Protein AF-A0A1H8J237-F1 (afdb_monomer)

Mean predicted aligned error: 4.57 Å

Radius of gyration: 13.97 Å; Cα contacts (8 Å, |Δi|>4): 214; chains: 1; bounding box: 33×31×38 Å

Sequence (98 aa):
MNMPFEGMGTTGYDNAKKIFVSSWVDNMGTGMMYMEGKWDEASKAVHFTGKMLDPTTGKDCDVKEIYKWVDDNTQQMEMYTVVNGKEVKNMEITFTRK

Nearest PDB structures (foldseek):
  7sfp-assembly1_A  TM=7.848E-01  e=1.586E-03  Streptomyces ossamyceticus
  1ldq-assembly1_A-2  TM=4.842E-01  e=1.627E+00  Gallus gallus
  7ezz-assembly1_B  TM=4.677E-01  e=2.875E+00  Salmonella enterica subsp. enterica serovar Typhi
  1ilz-assembly1_A  TM=4.884E-01  e=6.578E+00  Escherichia coli
  1qd5-assembly1_A  TM=4.380E-01  e=4.580E+00  Escherichia coli

Secondary structure (DSSP, 8-state):
--PPP-EEEEEEEETTTTEEEEEEEESSSSS-EEEEEEEETTTTEEEEEEEEEETTTTEEEEEEEEEEEEETTEEEEEEEEEETTEEEEEEEEEEE--

pLDDT: mean 89.45, std 7.57, range [49.91, 97.31]

Structure (mmCIF, N/CA/C/O backbone):
data_AF-A0A1H8J237-F1
#
_entry.id   AF-A0A1H8J237-F1
#
loop_
_atom_site.group_PDB
_atom_site.id
_atom_site.type_symbol
_atom_site.label_atom_id
_atom_site.label_alt_id
_atom_site.label_comp_id
_atom_site.label_asym_id
_atom_site.label_entity_id
_atom_site.label_seq_id
_atom_site.pdbx_PDB_ins_code
_atom_site.Cartn_x
_atom_site.Cartn_y
_atom_site.Cartn_z
_atom_site.occupancy
_atom_site.B_iso_or_equiv
_atom_site.auth_seq_id
_atom_site.auth_comp_id
_atom_site.auth_asym_id
_atom_site.auth_atom_id
_atom_site.pdbx_PDB_model_num
ATOM 1 N N . MET A 1 1 ? 9.154 12.777 22.957 1.00 49.91 1 MET A N 1
ATOM 2 C CA . MET A 1 1 ? 9.058 12.295 21.562 1.00 49.91 1 MET A CA 1
ATOM 3 C C . MET A 1 1 ? 10.426 11.789 21.110 1.00 49.91 1 MET A C 1
ATOM 5 O O . MET A 1 1 ? 11.102 12.465 20.357 1.00 49.91 1 MET A O 1
ATOM 9 N N . ASN A 1 2 ? 10.858 10.637 21.632 1.00 64.12 2 ASN A N 1
ATOM 10 C CA . ASN A 1 2 ? 12.153 10.012 21.310 1.00 64.12 2 ASN A CA 1
ATOM 11 C C . ASN A 1 2 ? 11.967 8.525 20.954 1.00 64.12 2 ASN A C 1
ATOM 13 O O . ASN A 1 2 ? 12.845 7.707 21.206 1.00 64.12 2 ASN A O 1
ATOM 17 N N . MET A 1 3 ? 10.769 8.172 20.476 1.00 75.69 3 MET A N 1
ATOM 18 C CA . MET A 1 3 ? 10.459 6.816 20.044 1.00 75.69 3 MET A CA 1
ATOM 19 C C . MET A 1 3 ? 10.787 6.732 18.550 1.00 75.69 3 MET A C 1
ATOM 21 O O . MET A 1 3 ? 10.255 7.548 17.793 1.00 75.69 3 MET A O 1
ATOM 25 N N . PRO A 1 4 ? 11.687 5.832 18.128 1.00 84.81 4 PRO A N 1
ATOM 26 C CA . PRO A 1 4 ? 11.930 5.604 16.712 1.00 84.81 4 PRO A CA 1
ATOM 27 C C . PRO A 1 4 ? 10.646 5.095 16.057 1.00 84.81 4 PRO A C 1
ATOM 29 O O . PRO A 1 4 ? 9.908 4.317 16.659 1.00 84.81 4 PRO A O 1
ATOM 32 N N . PHE A 1 5 ? 10.376 5.548 14.837 1.00 82.62 5 PHE A N 1
ATOM 33 C CA . PHE A 1 5 ? 9.289 4.994 14.044 1.00 82.62 5 PHE A CA 1
ATOM 34 C C . PHE A 1 5 ? 9.656 3.571 13.617 1.00 82.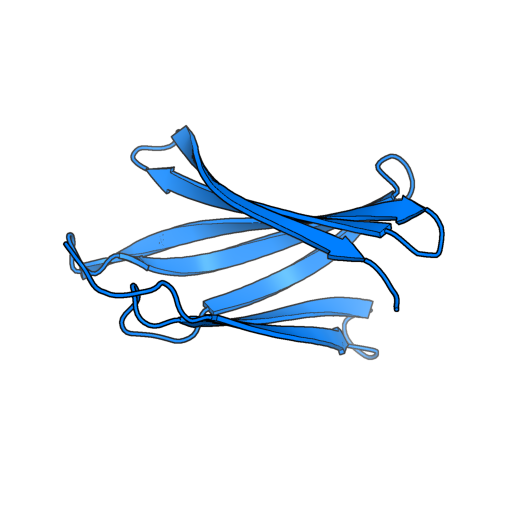62 5 PHE A C 1
ATOM 36 O O . PHE A 1 5 ? 10.717 3.359 13.028 1.00 82.62 5 PHE A O 1
ATOM 43 N N . GLU A 1 6 ? 8.776 2.616 13.894 1.00 86.06 6 GLU A N 1
ATOM 44 C CA . GLU A 1 6 ? 8.897 1.244 13.412 1.00 86.06 6 GLU A CA 1
ATOM 45 C C . GLU A 1 6 ? 7.600 0.853 12.723 1.00 86.06 6 GLU A C 1
ATOM 47 O O . GLU A 1 6 ? 6.523 0.979 13.302 1.00 86.06 6 GLU A O 1
ATOM 52 N N . GLY A 1 7 ? 7.720 0.370 11.489 1.00 86.19 7 GLY A N 1
ATOM 53 C CA . GLY A 1 7 ? 6.595 -0.076 10.688 1.00 86.19 7 GLY A CA 1
ATOM 54 C C . GLY A 1 7 ? 6.977 -1.255 9.805 1.00 86.19 7 GLY A C 1
ATOM 55 O O . GLY A 1 7 ? 8.122 -1.375 9.364 1.00 86.19 7 GLY A O 1
ATOM 56 N N . MET A 1 8 ? 6.012 -2.131 9.556 1.00 88.06 8 MET A N 1
ATOM 57 C CA . MET A 1 8 ? 6.134 -3.262 8.649 1.00 88.06 8 MET A CA 1
ATOM 58 C C . MET A 1 8 ? 4.936 -3.285 7.708 1.00 88.06 8 MET A C 1
ATOM 60 O O . MET A 1 8 ? 3.786 -3.343 8.144 1.00 88.06 8 MET A O 1
ATOM 64 N N . GLY A 1 9 ? 5.238 -3.273 6.412 1.00 88.62 9 GLY A N 1
ATOM 65 C CA . GLY A 1 9 ? 4.268 -3.422 5.340 1.00 88.62 9 GLY A CA 1
ATOM 66 C C . GLY A 1 9 ? 4.381 -4.785 4.667 1.00 88.62 9 GLY A C 1
ATOM 67 O O . GLY A 1 9 ? 5.464 -5.364 4.581 1.00 88.62 9 GLY A O 1
ATOM 68 N N . THR A 1 10 ? 3.271 -5.307 4.159 1.00 91.56 10 THR A N 1
ATOM 69 C CA . THR A 1 10 ? 3.266 -6.426 3.210 1.00 91.56 10 THR A CA 1
ATOM 70 C C . THR A 1 10 ? 2.299 -6.110 2.088 1.00 91.56 10 THR A C 1
ATOM 72 O O . THR A 1 10 ? 1.151 -5.755 2.337 1.00 91.56 10 THR A O 1
ATOM 75 N N . THR A 1 11 ? 2.760 -6.277 0.854 1.00 93.19 11 THR A N 1
ATOM 76 C CA . THR A 1 11 ? 1.942 -6.105 -0.344 1.00 93.19 11 THR A CA 1
ATOM 77 C C . THR A 1 11 ? 1.730 -7.458 -1.009 1.00 93.19 11 THR A C 1
ATOM 79 O O . THR A 1 11 ? 2.642 -8.282 -1.081 1.00 93.19 11 THR A O 1
ATOM 82 N N . GLY A 1 12 ? 0.524 -7.691 -1.511 1.00 94.75 12 GLY A N 1
ATOM 83 C CA . GLY A 1 12 ? 0.154 -8.901 -2.232 1.00 94.75 12 GLY A CA 1
ATOM 84 C C . GLY A 1 12 ? -0.760 -8.601 -3.412 1.00 94.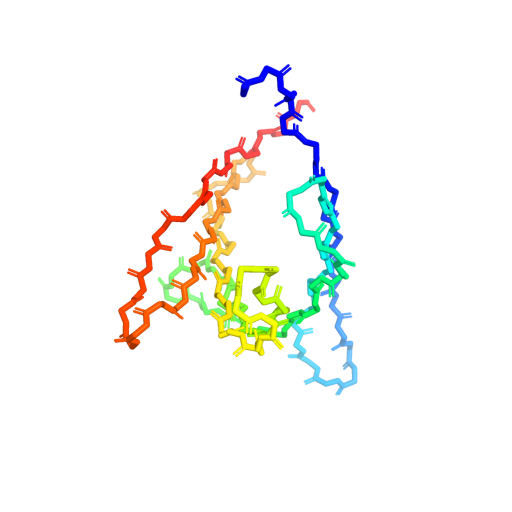75 12 GLY A C 1
ATOM 85 O O . GLY A 1 12 ? -1.267 -7.490 -3.567 1.00 94.75 12 GLY A O 1
ATOM 86 N N . TYR A 1 13 ? -0.983 -9.617 -4.240 1.00 97.00 13 TYR A N 1
ATOM 87 C CA . TYR A 1 13 ? -1.952 -9.568 -5.329 1.00 97.00 13 TYR A CA 1
ATOM 88 C C 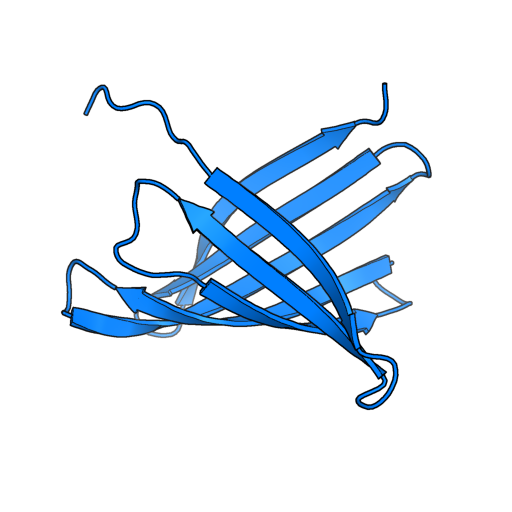. TYR A 1 13 ? -3.031 -10.628 -5.107 1.00 97.00 13 TYR A C 1
ATOM 90 O O . TYR A 1 13 ? -2.739 -11.824 -5.038 1.00 97.00 13 TYR A O 1
ATOM 98 N N . ASP A 1 14 ? -4.281 -10.189 -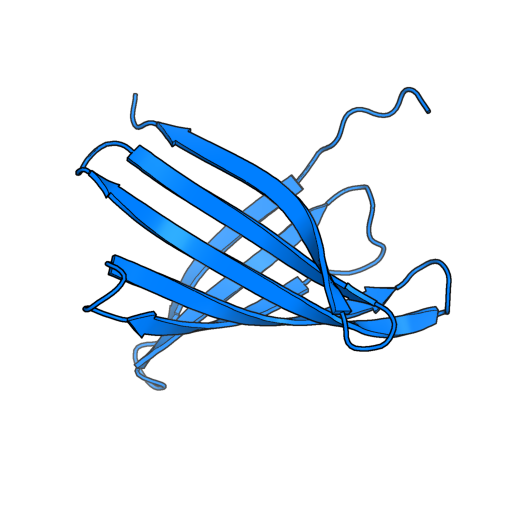4.987 1.00 96.88 14 ASP A N 1
ATOM 99 C CA . ASP A 1 14 ? -5.439 -11.072 -4.926 1.00 96.88 14 ASP A CA 1
ATOM 100 C C . ASP A 1 14 ? -5.834 -11.465 -6.354 1.00 96.88 14 ASP A C 1
ATOM 102 O O . ASP A 1 14 ? -6.420 -10.679 -7.102 1.00 96.88 14 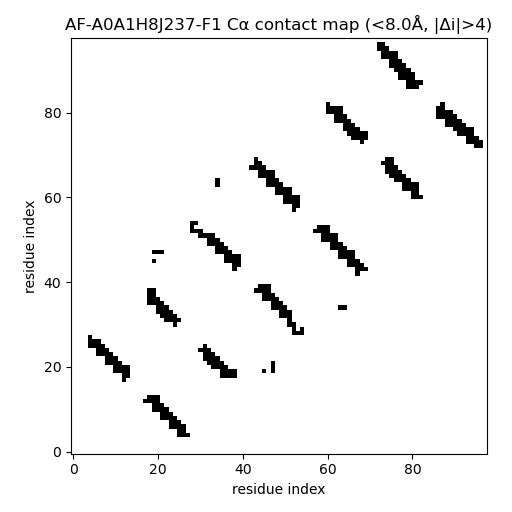ASP A O 1
ATOM 106 N N . ASN A 1 15 ? -5.522 -12.706 -6.732 1.00 96.69 15 ASN A N 1
ATOM 107 C CA . ASN A 1 15 ? -5.813 -13.238 -8.065 1.00 96.69 15 ASN A CA 1
ATOM 108 C C . ASN A 1 15 ? -7.316 -13.352 -8.369 1.00 96.69 15 ASN A C 1
ATOM 110 O O . ASN A 1 15 ? -7.708 -13.267 -9.534 1.00 96.69 15 ASN A O 1
ATOM 114 N N . ALA A 1 16 ? -8.162 -13.555 -7.354 1.00 97.31 16 ALA A N 1
ATOM 115 C CA . ALA A 1 16 ? -9.601 -13.711 -7.541 1.00 97.31 16 ALA A CA 1
ATOM 116 C C . ALA A 1 16 ? -10.271 -12.351 -7.763 1.00 97.31 16 ALA A C 1
ATOM 118 O O . ALA A 1 16 ? -11.065 -12.189 -8.692 1.00 97.31 16 ALA A O 1
ATOM 119 N N . LYS A 1 17 ? -9.911 -11.356 -6.946 1.00 95.75 17 LYS A N 1
ATOM 120 C CA . LYS A 1 17 ? -10.418 -9.982 -7.070 1.00 95.75 17 LYS A CA 1
ATOM 121 C C . LYS A 1 17 ? -9.690 -9.161 -8.140 1.00 95.75 17 LYS A C 1
ATOM 123 O O . LYS A 1 17 ? -10.220 -8.143 -8.580 1.00 95.75 17 LYS A O 1
ATOM 128 N N . LYS A 1 18 ? -8.506 -9.601 -8.575 1.00 96.12 18 LYS A N 1
ATOM 129 C CA . LYS A 1 18 ? -7.603 -8.897 -9.502 1.00 96.12 18 LYS A CA 1
ATOM 130 C C . LYS A 1 18 ? -7.208 -7.506 -9.003 1.00 96.12 18 LYS A C 1
ATOM 132 O O . LYS A 1 18 ? -7.204 -6.536 -9.763 1.00 96.12 18 LYS A O 1
ATOM 137 N N . ILE A 1 19 ? -6.895 -7.415 -7.716 1.00 97.19 19 ILE A N 1
ATOM 138 C CA . ILE A 1 19 ? -6.485 -6.181 -7.040 1.00 97.19 19 ILE A CA 1
ATOM 139 C C . ILE A 1 19 ? -5.208 -6.424 -6.246 1.00 97.19 19 ILE A C 1
ATOM 141 O O . ILE A 1 19 ? -4.887 -7.555 -5.883 1.00 97.19 19 ILE A O 1
ATOM 145 N N . PHE A 1 20 ? -4.502 -5.346 -5.950 1.00 97.19 20 PHE A N 1
ATOM 146 C CA . PHE A 1 20 ? -3.438 -5.360 -4.965 1.00 97.19 20 PHE A CA 1
ATOM 147 C C . PHE A 1 20 ? -4.032 -5.174 -3.573 1.00 97.19 20 PHE A C 1
ATOM 149 O O . PHE A 1 20 ? -4.999 -4.432 -3.388 1.00 97.19 20 PHE A O 1
ATOM 156 N N . VAL A 1 21 ? -3.413 -5.826 -2.599 1.00 96.88 21 VAL A N 1
ATOM 157 C CA . VAL A 1 21 ? -3.707 -5.682 -1.173 1.00 96.88 21 VAL A CA 1
ATOM 158 C C . VAL A 1 21 ? -2.442 -5.230 -0.453 1.00 96.88 21 VAL A C 1
ATOM 160 O O . VAL A 1 21 ? -1.346 -5.670 -0.801 1.00 96.88 21 VAL A O 1
ATOM 163 N N . SER A 1 22 ? -2.586 -4.353 0.532 1.00 94.56 22 SER A N 1
ATOM 164 C CA . SER A 1 22 ? -1.497 -3.879 1.386 1.00 94.56 22 SER A CA 1
ATOM 165 C C . SER A 1 22 ? -1.932 -3.982 2.843 1.00 94.56 22 SER A C 1
ATOM 167 O O . SER A 1 22 ? -3.057 -3.614 3.189 1.00 94.56 22 SER A O 1
ATOM 169 N N . SER A 1 23 ? -1.064 -4.521 3.693 1.00 93.12 23 SER A N 1
ATOM 170 C CA . SER A 1 23 ? -1.232 -4.506 5.145 1.00 93.12 23 SER A CA 1
ATOM 171 C C . SER A 1 23 ? -0.085 -3.748 5.785 1.00 93.12 23 SER A C 1
ATOM 173 O O . SER A 1 23 ? 1.064 -3.978 5.409 1.00 93.12 23 SER A O 1
ATOM 175 N N . TRP A 1 24 ? -0.378 -2.929 6.788 1.00 89.81 24 TRP A N 1
ATOM 176 C CA . TRP A 1 24 ? 0.627 -2.157 7.508 1.00 89.81 24 TRP A CA 1
ATOM 177 C C . TRP A 1 24 ? 0.401 -2.208 9.018 1.00 89.81 24 TRP A C 1
ATOM 179 O O . TRP A 1 24 ? -0.731 -2.096 9.493 1.00 89.81 24 TRP A O 1
ATOM 189 N N . VAL A 1 25 ? 1.484 -2.371 9.773 1.00 89.31 25 VAL A N 1
ATOM 190 C CA . VAL A 1 25 ? 1.507 -2.315 11.239 1.00 89.31 25 VAL A CA 1
ATOM 191 C C . VAL A 1 25 ? 2.659 -1.416 11.661 1.00 89.31 25 VAL A C 1
ATOM 193 O O . VAL A 1 25 ? 3.779 -1.625 11.201 1.00 89.31 25 VAL A O 1
ATOM 196 N N . ASP A 1 26 ? 2.408 -0.459 12.551 1.00 87.31 26 ASP A N 1
ATOM 197 C CA . ASP A 1 26 ? 3.437 0.417 13.112 1.00 87.31 26 ASP A CA 1
ATOM 198 C C . ASP A 1 26 ? 3.205 0.729 14.594 1.00 87.31 26 ASP A C 1
ATOM 200 O O . ASP A 1 26 ? 2.169 0.391 15.169 1.00 87.31 26 ASP A O 1
ATOM 204 N N . ASN A 1 27 ? 4.200 1.357 15.219 1.00 85.25 27 ASN A N 1
ATOM 205 C CA . ASN A 1 27 ? 4.185 1.735 16.632 1.00 85.25 27 ASN A CA 1
ATOM 206 C C . ASN A 1 27 ? 3.561 3.116 16.928 1.00 85.25 27 ASN A C 1
ATOM 208 O O . ASN A 1 27 ? 3.632 3.582 18.067 1.00 85.25 27 ASN A O 1
ATOM 212 N N . MET A 1 28 ? 2.954 3.768 15.933 1.00 80.44 28 MET A N 1
ATOM 213 C CA . MET A 1 28 ? 2.241 5.045 16.064 1.00 80.44 28 MET A CA 1
ATOM 214 C C . MET A 1 28 ? 0.714 4.866 16.008 1.00 80.44 28 MET A C 1
ATOM 216 O O . MET A 1 28 ? -0.024 5.728 16.489 1.00 80.44 28 MET A O 1
ATOM 220 N N . GLY A 1 29 ? 0.237 3.751 15.449 1.00 75.00 29 GLY A N 1
ATOM 221 C CA . GLY A 1 29 ? -1.154 3.311 15.456 1.00 75.00 29 GLY A CA 1
ATOM 222 C C . GLY A 1 29 ? -1.481 2.309 16.569 1.00 75.00 29 GLY A C 1
ATOM 223 O O . GLY A 1 29 ? -0.620 1.818 17.294 1.00 75.00 29 GLY A O 1
ATOM 224 N N . THR A 1 30 ? -2.770 1.991 16.704 1.00 78.00 30 THR A N 1
ATOM 225 C CA . THR A 1 30 ? -3.273 0.967 17.648 1.00 78.00 30 THR A CA 1
ATOM 226 C C . THR A 1 30 ? -3.828 -0.277 16.950 1.00 78.00 30 THR A C 1
ATOM 228 O O . THR A 1 30 ? -4.211 -1.238 17.615 1.00 78.00 30 THR A O 1
ATOM 231 N N . GLY A 1 31 ? -3.865 -0.281 15.615 1.00 82.38 31 GLY A N 1
ATOM 232 C CA . GLY A 1 31 ? -4.418 -1.360 14.803 1.00 82.38 31 GLY A CA 1
ATOM 233 C C . GLY A 1 31 ? -3.609 -1.608 13.534 1.00 82.38 31 GLY A C 1
ATOM 234 O O . GLY A 1 31 ? -2.682 -0.869 13.214 1.00 82.38 31 GLY A O 1
ATOM 235 N N . MET A 1 32 ? -3.981 -2.664 12.813 1.00 87.81 32 MET A N 1
ATOM 236 C CA . MET A 1 32 ? -3.431 -2.975 11.496 1.00 87.81 32 MET A CA 1
ATOM 237 C C . MET A 1 32 ? -4.223 -2.232 10.423 1.00 87.81 32 MET A C 1
ATOM 239 O O . MET A 1 32 ? -5.454 -2.288 10.412 1.00 87.81 32 MET A O 1
ATOM 243 N N . MET A 1 33 ? -3.524 -1.578 9.502 1.00 89.56 33 MET A N 1
ATOM 244 C CA . MET A 1 33 ? -4.145 -1.025 8.305 1.00 89.56 33 MET A CA 1
ATOM 245 C C . MET A 1 33 ? -4.256 -2.116 7.250 1.00 89.56 33 MET A C 1
ATOM 247 O O . MET A 1 33 ? -3.296 -2.844 7.003 1.00 89.56 33 MET A O 1
ATOM 251 N N . TYR A 1 34 ? -5.421 -2.205 6.620 1.00 93.50 34 TYR A N 1
ATOM 252 C CA . TYR A 1 34 ? -5.649 -3.025 5.439 1.00 93.50 34 TYR A CA 1
ATOM 253 C C . TYR A 1 34 ? -6.161 -2.125 4.324 1.00 93.50 34 TYR A C 1
ATOM 255 O O . TYR A 1 34 ? -7.092 -1.337 4.523 1.00 93.50 34 TYR A O 1
ATOM 263 N N . MET A 1 35 ? -5.539 -2.232 3.160 1.00 95.06 35 MET A N 1
ATOM 264 C CA . MET A 1 35 ? -5.837 -1.394 2.015 1.00 95.06 35 MET A CA 1
ATOM 265 C C . MET A 1 35 ? -5.927 -2.231 0.747 1.00 95.06 35 MET A C 1
ATOM 267 O O . MET A 1 35 ? -5.215 -3.219 0.567 1.00 95.06 35 MET A O 1
ATOM 271 N N . GLU A 1 36 ? -6.793 -1.794 -0.157 1.00 97.31 36 GLU A N 1
ATOM 272 C CA . GLU A 1 36 ? -6.994 -2.404 -1.465 1.00 97.31 36 GLU A CA 1
ATOM 273 C C . GLU A 1 36 ? -6.766 -1.354 -2.550 1.00 97.31 36 GLU A C 1
ATOM 275 O O . GLU A 1 36 ? -7.115 -0.183 -2.382 1.00 97.31 36 GLU A O 1
ATOM 280 N N . GLY A 1 37 ? -6.168 -1.766 -3.665 1.00 96.81 37 GLY A N 1
ATOM 281 C CA . GLY A 1 37 ? -5.811 -0.861 -4.748 1.00 96.81 37 GLY A CA 1
ATOM 282 C C . GLY A 1 37 ? -5.730 -1.549 -6.101 1.00 96.81 37 GLY A C 1
ATOM 283 O O . GLY A 1 37 ? -5.642 -2.774 -6.212 1.00 96.81 37 GLY A O 1
ATOM 284 N N . LYS A 1 38 ? -5.762 -0.750 -7.165 1.00 95.75 38 LYS A N 1
ATOM 285 C CA . LYS A 1 38 ? -5.567 -1.219 -8.541 1.00 95.75 38 LYS A CA 1
ATOM 286 C C . LYS A 1 38 ? -4.322 -0.583 -9.135 1.00 95.75 38 LYS A C 1
ATOM 288 O O . LYS A 1 38 ? -3.981 0.547 -8.794 1.00 95.75 38 LYS A O 1
ATOM 293 N N . TRP A 1 39 ? -3.681 -1.327 -10.032 1.00 95.44 39 TRP A N 1
ATOM 294 C CA . TRP A 1 39 ? -2.614 -0.794 -10.866 1.00 95.44 39 TRP A CA 1
ATOM 295 C C . TRP A 1 39 ? -3.169 0.265 -11.816 1.00 95.44 39 TRP A C 1
ATOM 297 O O . TRP A 1 39 ? -4.160 0.025 -12.510 1.00 95.44 39 TRP A O 1
ATOM 307 N N . ASP A 1 40 ? -2.508 1.413 -11.844 1.00 95.88 40 ASP A N 1
ATOM 308 C CA . ASP A 1 40 ? -2.706 2.476 -12.812 1.00 95.88 40 ASP A CA 1
ATOM 309 C C . ASP A 1 40 ? -1.465 2.581 -13.705 1.00 95.88 40 ASP A C 1
ATOM 311 O O . ASP A 1 40 ? -0.395 3.028 -13.286 1.00 95.88 40 ASP A O 1
ATOM 315 N N . GLU A 1 41 ? -1.636 2.180 -14.964 1.00 94.50 41 GLU A N 1
ATOM 316 C CA . GLU A 1 41 ? -0.580 2.193 -15.976 1.00 94.50 41 GLU A CA 1
ATOM 317 C C . GLU A 1 41 ? -0.074 3.613 -16.266 1.00 94.50 41 GLU A C 1
ATOM 319 O O . GLU A 1 41 ? 1.116 3.805 -16.515 1.00 94.50 41 GLU A O 1
ATOM 324 N N . ALA A 1 42 ? -0.947 4.626 -16.203 1.00 94.69 42 ALA A N 1
ATOM 325 C CA . ALA A 1 42 ? -0.585 5.998 -16.552 1.00 94.69 42 ALA A CA 1
ATOM 326 C C . ALA A 1 42 ? 0.386 6.608 -15.535 1.00 94.69 42 ALA A C 1
ATOM 328 O O . ALA A 1 42 ? 1.317 7.324 -15.909 1.00 94.69 42 ALA A O 1
ATOM 329 N N . SER A 1 43 ? 0.182 6.310 -14.250 1.00 93.56 43 SER A N 1
ATOM 330 C CA . SER A 1 43 ? 1.049 6.772 -13.164 1.00 93.56 43 SER A CA 1
ATOM 331 C C . SER A 1 43 ? 2.134 5.767 -12.764 1.00 93.56 43 SER A C 1
ATOM 333 O O . SER A 1 43 ? 3.003 6.119 -11.962 1.00 93.56 43 SER A O 1
ATOM 335 N N . LYS A 1 44 ? 2.118 4.553 -13.341 1.00 95.56 44 LYS A N 1
ATOM 336 C CA . LYS A 1 44 ? 2.959 3.408 -12.947 1.00 95.56 44 LYS A CA 1
ATOM 337 C C . LYS A 1 44 ? 2.934 3.188 -11.435 1.00 95.56 44 LYS A C 1
ATOM 339 O O . LYS A 1 44 ? 3.975 3.072 -10.778 1.00 95.56 44 LYS A O 1
ATOM 344 N N . ALA A 1 45 ? 1.728 3.210 -10.883 1.00 96.50 45 ALA A N 1
ATOM 345 C CA . ALA A 1 45 ? 1.513 3.161 -9.452 1.00 96.50 45 ALA A CA 1
ATOM 346 C C . ALA A 1 45 ? 0.298 2.312 -9.088 1.00 96.50 45 ALA A C 1
ATOM 348 O O . ALA A 1 45 ? -0.624 2.121 -9.880 1.00 96.50 45 ALA A O 1
ATOM 349 N N . VAL A 1 46 ? 0.283 1.834 -7.851 1.00 96.88 46 VAL A N 1
ATOM 350 C CA . VAL A 1 46 ? -0.913 1.304 -7.209 1.00 96.88 46 VAL A CA 1
ATOM 351 C C . VAL A 1 46 ? -1.430 2.357 -6.243 1.00 96.88 46 VAL A C 1
ATOM 353 O O . VAL A 1 46 ? -0.698 2.825 -5.372 1.00 96.88 46 VAL A O 1
ATOM 356 N N . HIS A 1 47 ? -2.703 2.708 -6.402 1.00 95.50 47 HIS A N 1
ATOM 357 C CA . HIS A 1 47 ? -3.410 3.611 -5.497 1.00 95.50 47 HIS A CA 1
ATOM 358 C C . HIS A 1 47 ? -4.237 2.767 -4.539 1.00 95.50 47 HIS A C 1
ATOM 360 O O . HIS A 1 47 ? -5.283 2.229 -4.911 1.00 95.50 47 HIS A O 1
ATOM 366 N N . PHE A 1 48 ? -3.729 2.608 -3.328 1.00 95.75 48 PHE A N 1
ATOM 367 C CA . PHE A 1 48 ? -4.381 1.905 -2.241 1.00 95.75 48 PHE A CA 1
ATOM 368 C C . PHE A 1 48 ? -5.299 2.848 -1.471 1.00 95.75 48 PHE A C 1
ATOM 370 O O . PHE A 1 48 ? -4.954 3.997 -1.193 1.00 95.75 48 PHE A O 1
ATOM 377 N N . THR A 1 49 ? -6.458 2.332 -1.084 1.00 95.06 49 THR A N 1
ATOM 378 C CA . THR A 1 49 ? -7.388 3.000 -0.172 1.00 95.06 49 THR A CA 1
ATOM 379 C C . THR A 1 49 ? -7.782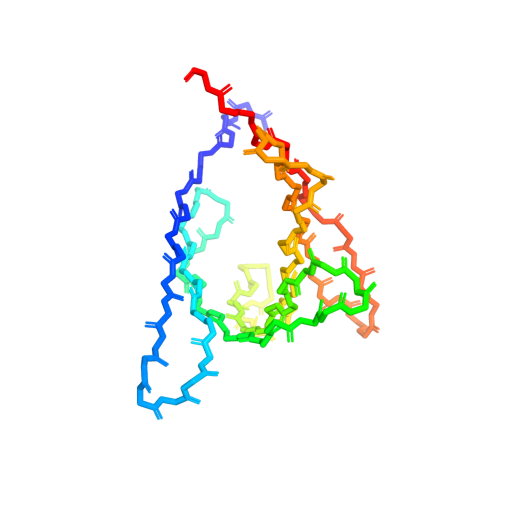 2.046 0.941 1.00 95.06 49 THR A C 1
ATOM 381 O O . THR A 1 49 ? -7.991 0.854 0.699 1.00 95.06 49 THR A O 1
ATOM 384 N N . GLY A 1 50 ? -7.911 2.567 2.152 1.00 92.12 50 GLY A N 1
ATOM 385 C CA . GLY A 1 50 ? -8.387 1.811 3.299 1.00 92.12 50 GLY A CA 1
ATOM 386 C C . GLY A 1 50 ? -8.861 2.727 4.414 1.00 92.12 50 GLY A C 1
ATOM 387 O O . GLY A 1 5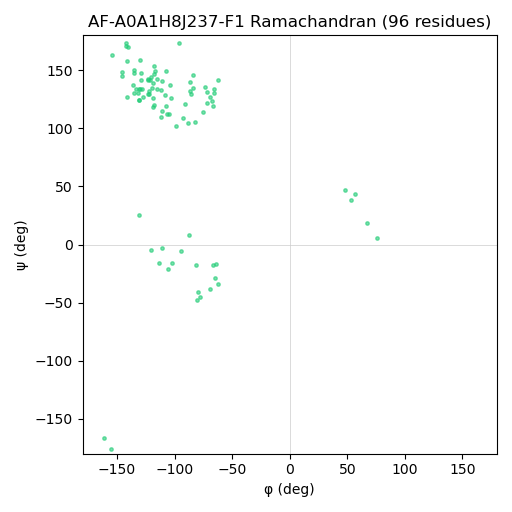0 ? -9.052 3.930 4.225 1.00 92.12 50 GLY A O 1
ATOM 388 N N . LYS A 1 51 ? -9.047 2.140 5.591 1.00 89.62 51 LYS A N 1
ATOM 389 C CA . LYS A 1 51 ? -9.404 2.860 6.812 1.00 89.62 51 LYS A CA 1
ATOM 390 C C . LYS A 1 51 ? -8.453 2.469 7.928 1.00 89.62 51 LYS A C 1
ATOM 392 O O . LYS A 1 51 ? -8.010 1.323 7.991 1.00 89.62 51 LYS A O 1
ATOM 397 N N . MET A 1 52 ? -8.183 3.412 8.818 1.00 86.00 52 MET A N 1
ATOM 398 C CA . MET A 1 52 ? -7.493 3.149 10.075 1.00 86.00 52 MET A CA 1
ATOM 399 C C . MET A 1 52 ? -8.190 3.877 11.218 1.00 86.00 52 MET A C 1
ATOM 401 O O . MET A 1 52 ? -8.761 4.950 11.022 1.00 86.00 52 MET A O 1
ATOM 405 N N . LEU A 1 53 ? -8.112 3.317 12.420 1.00 84.19 53 LEU A N 1
ATOM 406 C CA . LEU A 1 53 ? -8.584 3.992 13.620 1.00 84.19 53 LEU A CA 1
ATOM 407 C C . LEU A 1 53 ? -7.627 5.142 13.964 1.00 84.19 53 LEU A C 1
ATOM 409 O O . LEU A 1 53 ? -6.445 4.904 14.207 1.00 84.19 53 LEU A O 1
ATOM 413 N N . ASP A 1 54 ? -8.130 6.373 14.028 1.00 80.25 54 ASP A N 1
ATOM 414 C CA . ASP A 1 54 ? -7.376 7.498 14.578 1.00 80.25 54 ASP A CA 1
ATOM 415 C C . ASP A 1 54 ? -7.343 7.377 16.114 1.00 80.25 54 ASP A C 1
ATOM 417 O O . ASP A 1 54 ? -8.391 7.504 16.760 1.00 80.25 54 ASP A O 1
ATOM 421 N N . PRO A 1 55 ? -6.167 7.162 16.732 1.00 75.94 55 PRO A N 1
ATOM 422 C CA . PRO A 1 55 ? -6.060 6.992 18.180 1.00 75.94 55 PRO A CA 1
ATOM 423 C C . PRO A 1 55 ? -6.415 8.264 18.966 1.00 75.94 55 PRO A C 1
ATOM 425 O O . PRO A 1 55 ? -6.706 8.181 20.157 1.00 75.94 55 PRO A O 1
ATOM 428 N N . THR A 1 56 ? -6.415 9.436 18.323 1.00 79.56 56 THR A N 1
ATOM 429 C CA . THR A 1 56 ? -6.739 10.720 18.961 1.00 79.56 56 THR A CA 1
ATOM 430 C C . THR A 1 56 ? -8.245 10.910 19.101 1.00 79.56 56 THR A C 1
ATOM 432 O O . THR A 1 56 ? -8.721 11.411 20.120 1.00 79.56 56 THR A O 1
ATOM 435 N N . THR A 1 57 ? -9.005 10.534 18.070 1.00 82.94 57 THR A N 1
ATOM 436 C CA . THR A 1 57 ? -10.461 10.734 18.021 1.00 82.94 57 THR A CA 1
ATOM 437 C C . THR A 1 57 ? -11.260 9.466 18.312 1.00 82.94 57 THR A C 1
ATOM 439 O O . THR A 1 57 ? -12.458 9.560 18.590 1.00 82.94 57 THR A O 1
ATOM 442 N N . GLY A 1 58 ? -10.626 8.292 18.253 1.00 83.81 58 GLY A N 1
ATOM 443 C CA . GLY A 1 58 ? -11.274 6.988 18.393 1.00 83.81 58 GLY A CA 1
ATOM 444 C C . GLY A 1 58 ? -12.223 6.651 17.241 1.00 83.81 58 GLY A C 1
ATOM 445 O O . GLY A 1 58 ? -13.109 5.816 17.410 1.00 83.81 58 GLY A O 1
ATOM 446 N N . LYS A 1 59 ? -12.091 7.327 16.094 1.00 84.88 59 LYS A N 1
ATOM 447 C CA . LYS A 1 59 ? -12.928 7.131 14.904 1.00 84.88 59 LYS A CA 1
ATOM 448 C C . LYS A 1 59 ? -12.084 6.655 13.734 1.00 84.88 59 LYS A C 1
ATOM 450 O O . LYS A 1 59 ? -10.905 6.982 13.642 1.00 84.88 59 LYS A O 1
ATOM 455 N N . ASP A 1 60 ? -12.715 5.938 12.815 1.00 86.06 60 ASP A N 1
ATOM 456 C CA . ASP A 1 60 ? -12.069 5.573 11.562 1.00 86.06 60 ASP A CA 1
ATOM 457 C C . ASP A 1 60 ? -11.802 6.823 10.717 1.00 86.06 60 ASP A C 1
ATOM 459 O O . ASP A 1 60 ? -12.681 7.669 10.524 1.00 86.06 60 ASP A O 1
ATOM 463 N N . CYS A 1 61 ? -10.593 6.905 10.178 1.00 87.06 61 CYS A N 1
ATOM 464 C CA . CYS A 1 61 ? -10.185 7.877 9.180 1.00 87.06 61 CYS A CA 1
ATOM 465 C C . CYS A 1 61 ? -9.786 7.155 7.890 1.00 87.06 61 CYS A C 1
ATOM 467 O O . CYS A 1 61 ? -9.294 6.022 7.917 1.00 87.06 61 CYS A O 1
ATOM 469 N N . ASP A 1 62 ? -10.043 7.799 6.753 1.00 90.69 62 ASP A N 1
ATOM 470 C CA . ASP A 1 62 ? -9.627 7.263 5.462 1.00 90.69 62 ASP A CA 1
ATOM 471 C C . ASP A 1 62 ? -8.115 7.431 5.304 1.00 90.69 62 ASP A C 1
ATOM 473 O O . ASP A 1 62 ? -7.554 8.497 5.589 1.00 90.69 62 ASP A O 1
ATOM 477 N N . VAL A 1 63 ? -7.471 6.369 4.831 1.00 91.38 63 VAL A N 1
ATOM 478 C CA . VAL A 1 63 ? -6.047 6.347 4.509 1.00 91.38 63 VAL A CA 1
ATOM 479 C C . VAL A 1 63 ? -5.869 6.000 3.039 1.00 91.38 63 VAL A C 1
ATOM 481 O O . VAL A 1 63 ? -6.625 5.211 2.458 1.00 91.38 63 VAL A O 1
ATOM 484 N N . LYS A 1 64 ? -4.861 6.611 2.432 1.00 93.25 64 LYS A N 1
ATOM 485 C CA . LYS A 1 64 ? -4.458 6.376 1.054 1.00 93.25 64 LYS A CA 1
ATOM 486 C C . LYS A 1 64 ? -2.964 6.121 1.020 1.00 93.25 64 LYS A C 1
ATOM 488 O O . LYS A 1 64 ? -2.197 6.873 1.613 1.00 93.25 64 LYS A O 1
ATOM 493 N N . GLU A 1 65 ? -2.567 5.089 0.297 1.00 93.50 65 GLU A N 1
ATOM 494 C CA . GLU A 1 65 ? -1.168 4.758 0.053 1.00 93.50 65 GLU A CA 1
ATOM 495 C C . GLU A 1 65 ? -0.932 4.733 -1.459 1.00 93.50 65 GLU A C 1
ATOM 497 O O . GLU A 1 65 ? -1.694 4.134 -2.216 1.00 93.50 65 GLU A O 1
ATOM 502 N N . ILE A 1 66 ? 0.099 5.433 -1.920 1.00 95.00 66 ILE A N 1
ATOM 503 C CA . ILE A 1 66 ? 0.519 5.431 -3.318 1.00 95.00 66 ILE A CA 1
ATOM 504 C C . ILE A 1 66 ? 1.847 4.705 -3.377 1.00 95.00 66 ILE A C 1
ATOM 506 O O . ILE A 1 66 ? 2.844 5.181 -2.839 1.00 95.00 66 ILE A O 1
ATOM 510 N N . TYR A 1 67 ? 1.855 3.564 -4.055 1.00 94.62 67 TYR A N 1
ATOM 511 C CA . TYR A 1 67 ? 3.063 2.799 -4.315 1.00 94.62 67 TYR A CA 1
ATOM 512 C C . TYR A 1 67 ? 3.452 3.009 -5.773 1.00 94.62 67 TYR A C 1
ATOM 514 O O . TYR A 1 67 ? 2.722 2.598 -6.669 1.00 94.62 67 TYR A O 1
ATOM 522 N N . LYS A 1 68 ? 4.565 3.689 -6.030 1.00 95.56 68 LYS A N 1
ATOM 523 C CA . LYS A 1 68 ? 5.010 4.101 -7.361 1.00 95.56 68 LYS A CA 1
ATOM 524 C C . LYS A 1 68 ? 6.316 3.419 -7.732 1.00 95.56 68 LYS A C 1
ATOM 526 O O . LYS A 1 68 ? 7.276 3.426 -6.964 1.00 95.56 68 LYS A O 1
ATOM 531 N N . TRP A 1 69 ? 6.376 2.904 -8.953 1.00 94.12 69 TR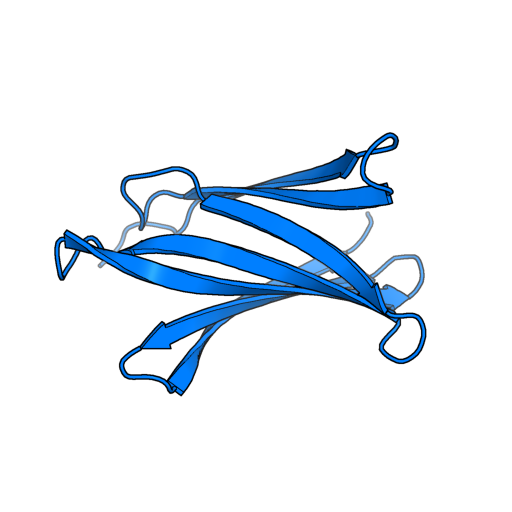P A N 1
ATOM 532 C CA . TRP A 1 69 ? 7.591 2.348 -9.532 1.00 94.12 69 TRP A CA 1
ATOM 533 C C . TRP A 1 69 ? 8.305 3.447 -10.313 1.00 94.12 69 TRP A C 1
ATOM 535 O O . TRP A 1 69 ? 7.818 3.904 -11.348 1.00 94.12 69 TRP A O 1
ATOM 545 N N . VAL A 1 70 ? 9.438 3.906 -9.782 1.00 94.38 70 VAL A N 1
ATOM 546 C CA . VAL A 1 70 ? 10.259 4.945 -10.419 1.00 94.38 70 VAL A CA 1
ATOM 547 C C . VAL A 1 70 ? 11.120 4.314 -11.512 1.00 94.38 70 VAL A C 1
ATOM 549 O O . VAL A 1 70 ? 11.136 4.798 -12.643 1.00 94.38 70 VAL A O 1
ATOM 552 N N . ASP A 1 71 ? 11.772 3.201 -11.182 1.00 93.25 71 ASP A N 1
ATOM 553 C CA . ASP A 1 71 ? 12.558 2.358 -12.080 1.00 93.25 71 ASP A CA 1
ATOM 554 C C . ASP A 1 71 ? 12.622 0.916 -11.531 1.00 93.25 71 ASP A C 1
ATOM 556 O O . ASP A 1 71 ? 11.989 0.595 -10.523 1.00 93.25 71 ASP A O 1
ATOM 560 N N . ASP A 1 72 ? 13.379 0.035 -12.188 1.00 92.38 72 ASP A N 1
ATOM 561 C CA . ASP A 1 72 ? 13.485 -1.391 -11.833 1.00 92.38 72 ASP A CA 1
ATOM 562 C C . ASP A 1 72 ? 14.104 -1.658 -10.446 1.00 92.38 72 ASP A C 1
ATOM 564 O O . ASP A 1 72 ? 13.991 -2.767 -9.914 1.00 92.38 72 ASP A O 1
ATOM 568 N N . ASN A 1 73 ? 14.774 -0.667 -9.858 1.00 95.62 73 ASN A N 1
ATOM 569 C CA . ASN A 1 73 ? 15.470 -0.769 -8.578 1.00 95.62 73 ASN A CA 1
ATOM 570 C C . ASN A 1 73 ? 14.945 0.215 -7.526 1.00 95.62 73 ASN A C 1
ATOM 572 O O . ASN A 1 73 ? 15.392 0.141 -6.381 1.00 95.62 73 ASN A O 1
ATOM 576 N N . THR A 1 74 ? 14.012 1.097 -7.886 1.00 95.12 74 THR A N 1
ATOM 577 C CA . THR A 1 74 ? 13.532 2.176 -7.023 1.00 95.12 74 THR A CA 1
ATOM 578 C C . THR A 1 74 ? 12.012 2.220 -6.987 1.00 95.12 74 THR A C 1
ATOM 580 O O . THR A 1 74 ? 11.338 2.392 -8.007 1.00 95.12 74 THR A O 1
ATOM 583 N N . GLN A 1 75 ? 11.464 2.142 -5.778 1.00 93.56 75 GLN A N 1
ATOM 584 C CA . GLN A 1 75 ? 10.041 2.322 -5.518 1.00 93.56 75 GLN A CA 1
ATOM 585 C C . GLN A 1 75 ? 9.835 3.438 -4.499 1.00 93.56 75 GLN A C 1
ATOM 587 O O . GLN A 1 75 ? 10.595 3.567 -3.541 1.00 93.56 75 GLN A O 1
ATOM 592 N N . GLN A 1 76 ? 8.793 4.235 -4.696 1.00 94.81 76 GLN A N 1
ATOM 593 C CA . GLN A 1 76 ? 8.349 5.241 -3.740 1.00 94.81 76 GLN A CA 1
ATOM 594 C C . GLN A 1 76 ? 7.010 4.834 -3.151 1.00 94.81 76 GLN A C 1
ATOM 596 O O . GLN A 1 76 ? 6.093 4.473 -3.880 1.00 94.81 76 GLN A O 1
ATOM 601 N N . MET A 1 77 ? 6.898 4.932 -1.836 1.00 92.56 77 MET A N 1
ATOM 602 C CA . MET A 1 77 ? 5.654 4.749 -1.110 1.00 92.56 77 MET A CA 1
ATOM 603 C C . MET A 1 77 ? 5.321 6.039 -0.381 1.00 92.56 77 MET A C 1
ATOM 605 O O . MET A 1 77 ? 6.131 6.562 0.383 1.00 92.56 77 MET A O 1
ATOM 609 N N . GLU A 1 78 ? 4.118 6.539 -0.608 1.00 94.12 78 GLU A N 1
ATOM 610 C CA . GLU A 1 78 ? 3.589 7.729 0.042 1.00 94.12 78 GLU A CA 1
ATOM 611 C C . GLU A 1 78 ? 2.303 7.361 0.765 1.00 94.12 78 GLU A C 1
ATOM 613 O O . GLU A 1 78 ? 1.430 6.733 0.171 1.00 94.12 78 GLU A O 1
ATOM 618 N N . MET A 1 79 ? 2.163 7.771 2.022 1.00 91.00 79 MET A N 1
ATOM 619 C CA . MET A 1 79 ? 0.932 7.577 2.783 1.00 91.00 79 MET A CA 1
ATOM 620 C C . MET A 1 79 ? 0.300 8.927 3.115 1.00 91.00 79 MET A C 1
ATOM 622 O O . MET A 1 79 ? 0.987 9.922 3.384 1.00 91.00 79 MET A O 1
ATOM 626 N N . TYR A 1 80 ? -1.027 8.951 3.058 1.00 91.38 80 TYR A N 1
ATOM 627 C CA . TYR A 1 80 ? -1.860 10.113 3.301 1.00 91.38 80 TYR A CA 1
ATOM 628 C C . TYR A 1 80 ? -3.007 9.736 4.227 1.00 91.38 80 TYR A C 1
ATOM 630 O O . TYR A 1 80 ? -3.720 8.763 3.978 1.00 91.38 80 TYR A O 1
ATOM 638 N N . THR A 1 81 ? -3.248 10.568 5.231 1.00 88.62 81 THR A N 1
ATOM 639 C CA . THR A 1 81 ? -4.450 10.486 6.065 1.00 88.62 81 THR A CA 1
ATOM 640 C C . THR A 1 81 ? -5.413 11.592 5.667 1.00 88.62 81 THR A C 1
ATOM 642 O O . THR A 1 81 ? -5.005 12.739 5.466 1.00 88.62 81 THR A O 1
ATOM 645 N N . VAL A 1 82 ? -6.704 11.278 5.573 1.00 83.44 82 VAL A N 1
ATOM 646 C CA . VAL A 1 82 ? -7.743 12.278 5.320 1.00 83.44 82 VAL A CA 1
ATOM 647 C C . VAL A 1 82 ? -8.215 12.853 6.651 1.00 83.44 82 VAL A C 1
ATOM 649 O O . VAL A 1 82 ? -8.985 12.234 7.382 1.00 83.44 82 VAL A O 1
ATOM 652 N N . VAL A 1 83 ? -7.779 14.073 6.959 1.00 79.62 83 VAL A N 1
ATOM 653 C CA . VAL A 1 83 ? -8.198 14.805 8.161 1.00 79.62 83 VAL A CA 1
ATOM 654 C C . VAL A 1 83 ? -9.125 15.936 7.735 1.00 79.62 83 VAL A C 1
ATOM 656 O O . VAL A 1 83 ? -8.735 16.816 6.969 1.00 79.62 83 VAL A O 1
ATOM 659 N N . ASN A 1 84 ? -10.372 15.924 8.215 1.00 79.31 84 ASN A N 1
ATOM 660 C CA . ASN A 1 84 ? -11.394 16.923 7.860 1.00 79.31 84 ASN A CA 1
ATOM 661 C C . ASN A 1 84 ? -11.585 17.093 6.336 1.00 79.31 84 ASN A C 1
ATOM 663 O O . ASN A 1 84 ? -11.739 18.209 5.840 1.00 79.31 84 ASN A O 1
ATOM 667 N N . GLY A 1 85 ? -11.527 15.988 5.585 1.00 78.44 85 GLY A N 1
ATOM 668 C CA . GLY A 1 85 ? -11.675 15.984 4.125 1.00 78.44 85 GL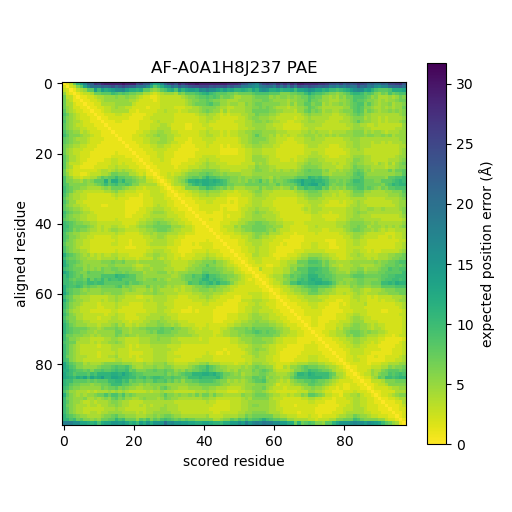Y A CA 1
ATOM 669 C C . GLY A 1 85 ? -10.451 16.478 3.345 1.00 78.44 85 GLY A C 1
ATOM 670 O O . GLY A 1 85 ? -10.532 16.610 2.127 1.00 78.44 85 GLY A O 1
ATOM 671 N N . LYS A 1 86 ? -9.322 16.755 4.012 1.00 84.31 86 LYS A N 1
ATOM 672 C CA . LYS A 1 86 ? -8.056 17.115 3.361 1.00 84.31 86 LYS A CA 1
ATOM 673 C C . LYS A 1 86 ? -7.056 15.971 3.476 1.00 84.31 86 LYS A C 1
ATOM 675 O O . LYS A 1 86 ? -6.809 15.486 4.576 1.00 84.31 86 LYS A O 1
ATOM 680 N N . GLU A 1 87 ? -6.471 15.576 2.347 1.00 87.25 87 GLU A N 1
ATOM 681 C CA . GLU A 1 87 ? -5.339 14.646 2.321 1.00 87.25 87 GLU A CA 1
ATOM 682 C C . GLU A 1 87 ? -4.110 15.326 2.945 1.00 87.25 87 GLU A C 1
ATOM 684 O O . GLU A 1 87 ? -3.689 16.401 2.510 1.00 87.25 87 GLU A O 1
ATOM 689 N N . VAL A 1 88 ? -3.533 14.705 3.973 1.00 89.31 88 VAL A N 1
ATOM 690 C CA . VAL A 1 88 ? -2.287 15.134 4.614 1.00 89.31 88 VAL A CA 1
ATOM 691 C C . VAL A 1 88 ? -1.264 14.021 4.450 1.00 89.31 88 VAL A C 1
ATOM 693 O O . VAL A 1 88 ? -1.473 12.920 4.956 1.00 89.31 88 VAL A O 1
ATOM 696 N N . LYS A 1 89 ? -0.155 14.311 3.760 1.00 90.94 89 LYS A N 1
ATOM 697 C CA . LYS A 1 89 ? 0.967 13.375 3.632 1.00 90.94 89 LYS A CA 1
ATOM 698 C C . LYS A 1 89 ? 1.620 13.189 4.997 1.00 90.94 89 LYS A C 1
ATOM 700 O O . LYS A 1 89 ? 2.100 14.163 5.577 1.00 90.94 89 LYS A O 1
ATOM 705 N N . ASN A 1 90 ? 1.632 11.964 5.502 1.00 85.06 90 ASN A N 1
ATOM 706 C CA . ASN A 1 90 ? 2.216 11.633 6.802 1.00 85.06 90 ASN A CA 1
ATOM 707 C C . ASN A 1 90 ? 3.449 10.727 6.685 1.00 85.06 90 ASN A C 1
ATOM 709 O O . ASN A 1 90 ? 4.224 10.655 7.635 1.00 85.06 90 ASN A O 1
ATOM 713 N N . MET A 1 91 ? 3.662 10.084 5.533 1.00 86.75 91 MET A N 1
ATOM 714 C CA . MET A 1 91 ? 4.812 9.214 5.304 1.00 86.75 91 MET A CA 1
ATOM 715 C C . MET A 1 91 ? 5.301 9.278 3.860 1.00 86.75 91 MET A C 1
ATOM 717 O O . MET A 1 91 ? 4.513 9.379 2.918 1.00 86.75 91 MET A O 1
ATOM 721 N N . GLU A 1 92 ? 6.616 9.174 3.700 1.00 92.12 92 GLU A N 1
ATOM 722 C CA . GLU A 1 92 ? 7.284 8.945 2.426 1.00 92.12 92 GLU A CA 1
ATOM 723 C C . GLU A 1 92 ? 8.453 7.986 2.652 1.00 92.12 92 GLU A C 1
ATOM 725 O O . GLU A 1 92 ? 9.293 8.224 3.522 1.00 92.12 92 GLU A O 1
ATOM 730 N N . ILE A 1 93 ? 8.511 6.905 1.879 1.00 90.12 93 ILE A N 1
ATOM 731 C CA . ILE A 1 93 ? 9.606 5.937 1.895 1.00 90.12 93 ILE A CA 1
ATOM 732 C C . ILE A 1 93 ? 10.094 5.737 0.466 1.00 90.12 93 ILE A C 1
ATOM 734 O O . ILE A 1 93 ? 9.302 5.532 -0.450 1.00 90.12 93 ILE A O 1
ATOM 738 N N . THR A 1 94 ? 11.412 5.764 0.277 1.00 93.38 94 THR A N 1
ATOM 739 C CA . THR A 1 94 ? 12.044 5.322 -0.969 1.00 93.38 94 THR A CA 1
ATOM 740 C C . THR A 1 94 ? 12.720 3.981 -0.724 1.00 93.38 94 THR A C 1
ATOM 742 O O . THR A 1 94 ? 13.703 3.894 0.012 1.00 93.38 94 THR A O 1
ATOM 745 N N . PHE A 1 95 ? 12.189 2.932 -1.341 1.00 90.44 95 PHE A N 1
ATOM 746 C CA . PHE A 1 95 ? 12.795 1.611 -1.352 1.00 90.44 95 PHE A CA 1
ATOM 747 C C . PHE A 1 95 ? 13.801 1.535 -2.492 1.00 90.44 95 PHE A C 1
ATOM 749 O O . PHE A 1 95 ? 13.482 1.861 -3.635 1.00 90.44 95 PHE A O 1
ATOM 756 N N . THR A 1 96 ? 15.012 1.084 -2.176 1.00 93.25 96 THR A N 1
ATOM 757 C CA . THR A 1 96 ? 16.047 0.798 -3.170 1.00 93.25 96 THR A CA 1
ATOM 758 C C . THR A 1 96 ? 16.437 -0.665 -3.079 1.00 93.25 96 THR A C 1
ATOM 760 O O . THR A 1 96 ? 16.616 -1.219 -1.990 1.00 93.25 96 THR A O 1
ATOM 763 N N . ARG A 1 97 ? 16.540 -1.314 -4.235 1.00 90.44 97 ARG A N 1
ATOM 764 C CA . ARG A 1 97 ? 17.034 -2.682 -4.337 1.00 90.44 97 ARG A CA 1
ATOM 765 C C . ARG A 1 97 ? 18.544 -2.684 -4.088 1.00 90.44 97 ARG A C 1
ATOM 767 O O . ARG A 1 97 ? 19.261 -1.883 -4.683 1.00 90.44 97 ARG A O 1
ATOM 774 N N . LYS A 1 98 ? 19.008 -3.575 -3.211 1.00 78.00 98 LYS A N 1
ATOM 775 C CA . LYS A 1 98 ? 20.432 -3.786 -2.914 1.00 78.00 98 LYS A CA 1
ATOM 776 C C . LYS A 1 98 ? 20.971 -5.016 -3.633 1.00 78.00 98 LYS A C 1
ATOM 778 O O . LYS A 1 98 ? 20.188 -5.982 -3.790 1.00 78.00 98 LYS A O 1
#

Foldseek 3Di:
DPDDKDKDKDWDADPVVRWIWMWMDIPVADDIWIWIWHQDPVQQWTKTKTWGQDPVVRDIWIKIWIWHDPDPFKIKIWIWTQDPNDTDTDDIDIGGHD

Solvent-accessible surface area (backbone atoms only — not comparable to full-atom values): 5651 Å² total; per-residue (Å²): 142,87,75,81,89,50,74,52,75,50,76,50,74,41,79,89,79,71,30,37,38,39,38,37,41,44,79,88,53,90,61,70,35,52,27,46,21,47,84,35,80,91,73,41,25,32,54,27,44,34,52,38,66,36,85,89,77,74,41,77,32,49,34,37,36,41,43,30,58,78,51,101,50,33,35,40,40,37,33,28,41,42,58,96,87,38,80,39,79,78,44,77,48,77,49,69,70,130

InterPro domains:
  IPR011473 Protein of unknown function DUF1579 [PF07617] (2-97)

Organism: NCBI:txid573321